Protein AF-A0A445BRF3-F1 (afdb_monomer_lite)

Foldseek 3Di:
DDDPDPDPQDDAPDKDQAPVRVVVVVVVNCVVLLFAWAKDDDPQQKIKTDGPCVVVPDPAMWIKHADVVRNMIGTNDGPDHDDDDNPPDPDDPPRPPDPDDPDD

pLDDT: mean 75.37, std 18.73, range [36.19, 93.56]

Organism: Arachis hypogaea (NCBI:txid3818)

Secondary structure (DSSP, 8-state):
-PPPPTTSS--TT-EESSHHHHHHHHHHHHHHHT--EEEEEETTTEEEEEETTGGGT---EEEEEEETTTTEEEEEEE-----PPPP-------TTT-------

Radius of gyration: 14.29 Å; chains: 1; bounding box: 42×25×34 Å

Sequence (104 aa):
MHAPEFPEYMNAGMEFSSRKVIIRAMKDYTIQRGVDYWVYETESLTFYAKCTQYESGCDWLIRVSMISRKYCCFIRRYNGSHTCTRATIFQDHSKLDSKQLQKQ

Structure (mmCIF, N/CA/C/O backbone):
data_AF-A0A445BRF3-F1
#
_entry.id   AF-A0A445BRF3-F1
#
loop_
_atom_site.group_PDB
_atom_site.id
_atom_site.type_symbol
_atom_site.label_atom_id
_atom_site.label_alt_id
_atom_site.label_comp_id
_atom_site.label_asym_id
_atom_site.label_entity_id
_atom_site.label_seq_id
_atom_site.pdbx_PDB_ins_code
_atom_site.Cartn_x
_atom_site.Cartn_y
_atom_site.Cartn_z
_atom_site.occupancy
_atom_site.B_iso_or_equiv
_atom_site.auth_seq_id
_atom_site.auth_comp_id
_atom_site.auth_asym_id
_atom_site.auth_atom_id
_atom_site.pdbx_PDB_model_num
ATOM 1 N N . MET A 1 1 ? -28.795 -4.971 -6.918 1.00 39.72 1 MET A N 1
ATOM 2 C CA . MET A 1 1 ? -27.659 -4.086 -6.585 1.00 39.72 1 MET A CA 1
ATOM 3 C C . MET A 1 1 ? -26.485 -4.543 -7.426 1.00 39.72 1 MET A C 1
ATOM 5 O O . MET A 1 1 ? -25.974 -5.626 -7.176 1.00 39.72 1 MET A O 1
ATOM 9 N N . HIS A 1 2 ? -26.136 -3.801 -8.475 1.00 41.16 2 HIS A N 1
ATOM 10 C CA . HIS A 1 2 ? -24.937 -4.102 -9.253 1.00 41.16 2 HIS A CA 1
ATOM 11 C C . HIS A 1 2 ? -23.728 -3.720 -8.401 1.00 41.16 2 HIS A C 1
ATOM 13 O O . HIS A 1 2 ? -23.607 -2.568 -7.986 1.00 41.16 2 HIS A O 1
ATOM 19 N N . ALA A 1 3 ? -22.898 -4.707 -8.064 1.00 37.81 3 ALA A N 1
ATOM 20 C CA . ALA A 1 3 ? -21.588 -4.439 -7.494 1.00 37.81 3 ALA A CA 1
ATOM 21 C C . ALA A 1 3 ? -20.808 -3.602 -8.523 1.00 37.81 3 ALA A C 1
ATOM 23 O O . ALA A 1 3 ? -20.827 -3.974 -9.699 1.00 37.81 3 ALA A O 1
ATOM 24 N N . PRO A 1 4 ? -20.183 -2.479 -8.133 1.00 42.81 4 PRO A N 1
ATOM 25 C CA . PRO A 1 4 ? -19.419 -1.676 -9.074 1.00 42.81 4 PRO A CA 1
ATOM 26 C C . PRO A 1 4 ? -18.320 -2.531 -9.699 1.00 42.81 4 PRO A C 1
ATOM 28 O O . PRO A 1 4 ? -17.679 -3.329 -9.005 1.00 42.81 4 PRO A O 1
ATOM 31 N N . GLU A 1 5 ? -18.118 -2.370 -11.005 1.00 40.66 5 GLU A N 1
ATOM 32 C CA . GLU A 1 5 ? -16.988 -2.968 -11.701 1.00 40.66 5 GLU A CA 1
ATOM 33 C C . GLU A 1 5 ? -15.686 -2.546 -11.008 1.00 40.66 5 GLU A C 1
ATOM 35 O O . GLU A 1 5 ? -15.547 -1.450 -10.466 1.00 40.66 5 GLU A O 1
ATOM 40 N N . PHE A 1 6 ? -14.747 -3.481 -10.959 1.00 49.75 6 PHE A N 1
ATOM 41 C CA . PHE A 1 6 ?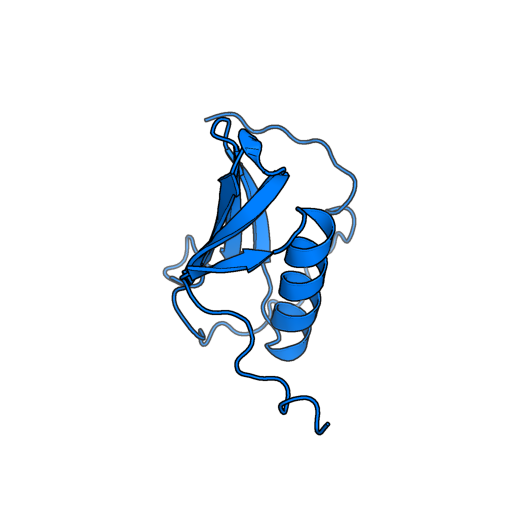 -13.666 -3.545 -9.984 1.00 49.75 6 PHE A CA 1
ATOM 42 C C . PHE A 1 6 ? -12.372 -2.796 -10.412 1.00 49.75 6 PHE A C 1
ATOM 44 O O . PHE A 1 6 ? -11.324 -3.434 -10.455 1.00 49.75 6 PHE A O 1
ATOM 51 N N . PRO A 1 7 ? -12.355 -1.476 -10.723 1.00 47.97 7 PRO A N 1
ATOM 52 C CA . PRO A 1 7 ? -11.093 -0.722 -10.649 1.00 47.97 7 PRO A CA 1
ATOM 53 C C . PRO A 1 7 ? -11.068 0.493 -9.702 1.00 47.97 7 PRO A C 1
ATOM 55 O O . PRO A 1 7 ? -9.993 1.072 -9.550 1.00 47.97 7 PRO A O 1
ATOM 58 N N . GLU A 1 8 ? -12.162 0.872 -9.029 1.00 55.00 8 GLU A N 1
ATOM 59 C CA . GLU A 1 8 ? -12.238 2.156 -8.288 1.00 55.00 8 GLU A CA 1
ATOM 60 C C . GLU A 1 8 ? -12.270 2.056 -6.746 1.00 55.00 8 GLU A C 1
ATOM 62 O O . GLU A 1 8 ? -12.490 3.052 -6.057 1.00 55.00 8 GLU A O 1
ATOM 67 N N . TYR A 1 9 ? -12.029 0.881 -6.153 1.00 63.97 9 TYR A N 1
ATOM 68 C CA . TYR A 1 9 ? -12.233 0.675 -4.707 1.00 63.97 9 TYR A CA 1
ATOM 69 C C . TYR A 1 9 ? -11.025 0.994 -3.803 1.00 63.97 9 TYR A C 1
ATOM 71 O O . TYR A 1 9 ? -11.112 0.772 -2.596 1.00 63.97 9 TYR A O 1
ATOM 79 N N . MET A 1 10 ? -9.892 1.475 -4.330 1.00 71.19 10 MET A N 1
ATOM 80 C CA . MET A 1 10 ? -8.749 1.895 -3.502 1.00 71.19 10 MET A CA 1
ATOM 81 C C . MET A 1 10 ? -8.377 3.348 -3.782 1.00 71.19 10 MET A C 1
ATOM 83 O O . MET A 1 10 ? -7.639 3.646 -4.714 1.00 71.19 10 MET A O 1
ATOM 87 N N . ASN A 1 11 ? -8.867 4.246 -2.931 1.00 82.19 11 ASN A N 1
ATOM 88 C CA . ASN A 1 11 ? -8.585 5.677 -2.969 1.00 82.19 11 ASN A CA 1
ATOM 89 C C . ASN A 1 11 ? -8.196 6.193 -1.582 1.00 82.19 11 ASN A C 1
ATOM 91 O O . ASN A 1 11 ? -8.579 5.629 -0.553 1.00 82.19 11 ASN A O 1
ATOM 95 N N . ALA A 1 12 ? -7.443 7.293 -1.546 1.00 85.94 12 ALA A N 1
ATOM 96 C CA . ALA A 1 12 ? -7.155 7.977 -0.292 1.00 85.94 12 ALA A CA 1
ATOM 97 C C . ALA A 1 12 ? -8.466 8.401 0.400 1.00 85.94 12 ALA A C 1
ATOM 99 O O . ALA A 1 12 ? -9.389 8.890 -0.242 1.00 85.94 12 ALA A O 1
ATOM 100 N N . GLY A 1 13 ? -8.545 8.189 1.712 1.00 87.56 13 GLY A N 1
ATOM 101 C CA . GLY A 1 13 ? -9.728 8.467 2.528 1.00 87.56 13 GLY A CA 1
ATOM 102 C C . GLY A 1 13 ? -10.660 7.274 2.750 1.00 87.56 13 GLY A C 1
ATOM 103 O O . GLY A 1 13 ? -11.496 7.340 3.645 1.00 87.56 13 GLY A O 1
ATOM 104 N N . MET A 1 14 ? -10.506 6.168 2.017 1.00 89.25 14 MET A N 1
ATOM 105 C CA . MET A 1 14 ? -11.339 4.981 2.237 1.00 89.25 14 MET A CA 1
ATOM 106 C C . MET A 1 14 ? -11.035 4.305 3.571 1.00 89.25 14 MET A C 1
ATOM 108 O O . MET A 1 14 ? -9.872 4.018 3.869 1.00 89.25 14 MET A O 1
ATOM 112 N N . GLU A 1 15 ? -12.091 4.028 4.338 1.00 90.50 15 GLU A N 1
ATOM 113 C CA . GLU A 1 15 ? -12.051 3.356 5.635 1.00 90.50 15 GLU A CA 1
ATOM 114 C C . GLU A 1 15 ? -12.450 1.880 5.506 1.00 90.50 15 GLU A C 1
ATOM 116 O O . GLU A 1 15 ? -13.343 1.506 4.750 1.00 90.50 15 GLU A O 1
ATOM 121 N N . PHE A 1 16 ? -11.788 1.034 6.284 1.00 89.25 16 PHE A N 1
ATOM 122 C CA . PHE A 1 16 ? -12.009 -0.398 6.366 1.00 89.25 16 PHE A CA 1
ATOM 123 C C . PHE A 1 16 ? -12.203 -0.782 7.825 1.00 89.25 16 PHE A C 1
ATOM 125 O O . PHE A 1 16 ? -11.483 -0.313 8.706 1.00 89.25 16 PHE A O 1
ATOM 132 N N . SER A 1 17 ? -13.136 -1.697 8.075 1.00 89.38 17 SER A N 1
ATOM 133 C CA . SER A 1 17 ? -13.515 -2.119 9.427 1.00 89.38 17 SER A CA 1
ATOM 134 C C . SER A 1 17 ? -12.416 -2.868 10.185 1.00 89.38 17 SER A C 1
ATOM 136 O O . SER A 1 17 ? -12.516 -3.037 11.396 1.00 89.38 17 SER A O 1
ATOM 138 N N . SER A 1 18 ? -11.378 -3.357 9.498 1.00 87.06 18 SER A N 1
ATOM 139 C CA . SER A 1 18 ? -10.243 -4.015 10.145 1.00 87.06 18 SER A CA 1
ATOM 140 C C . SER A 1 18 ? -9.013 -4.119 9.247 1.00 87.06 18 SER A C 1
ATOM 142 O O . SER A 1 18 ? -9.099 -4.074 8.014 1.00 87.06 18 SER A O 1
ATOM 144 N N . ARG A 1 19 ? -7.867 -4.403 9.885 1.00 85.50 19 ARG A N 1
ATOM 145 C CA . ARG A 1 19 ? -6.592 -4.694 9.210 1.00 85.50 19 ARG A CA 1
ATOM 146 C C . ARG A 1 19 ? -6.716 -5.858 8.225 1.00 85.50 19 ARG A C 1
ATOM 148 O O . ARG A 1 19 ? -6.147 -5.810 7.140 1.00 85.50 19 ARG A O 1
ATOM 155 N N . LYS A 1 20 ? -7.476 -6.901 8.577 1.00 87.00 20 LYS A N 1
ATOM 156 C CA . LYS A 1 20 ? -7.671 -8.071 7.706 1.00 87.00 20 LYS A CA 1
ATOM 157 C C . LYS A 1 20 ? -8.387 -7.698 6.407 1.00 87.00 20 LYS A C 1
ATOM 159 O O . LYS A 1 20 ? -7.976 -8.152 5.343 1.00 87.00 20 LYS A O 1
ATOM 164 N N . VAL A 1 21 ? -9.421 -6.858 6.493 1.00 89.25 21 VAL A N 1
ATOM 165 C CA . VAL A 1 21 ? -10.214 -6.449 5.323 1.00 89.25 21 VAL A CA 1
ATOM 166 C C . VAL A 1 21 ? -9.369 -5.605 4.372 1.00 89.25 21 VAL A C 1
ATOM 168 O O . VAL A 1 21 ? -9.337 -5.902 3.181 1.00 89.25 21 VAL A O 1
ATOM 171 N N . ILE A 1 22 ? -8.621 -4.619 4.879 1.00 87.44 22 ILE A N 1
ATOM 172 C CA . ILE A 1 22 ? -7.783 -3.785 4.007 1.00 87.44 22 ILE A CA 1
ATOM 173 C C . ILE A 1 22 ? -6.613 -4.564 3.389 1.00 87.44 22 ILE A C 1
ATOM 175 O O . ILE A 1 22 ? -6.278 -4.339 2.231 1.00 87.44 22 ILE A O 1
ATOM 179 N N . ILE A 1 23 ? -6.017 -5.521 4.112 1.00 86.19 23 ILE A N 1
ATOM 180 C CA . ILE A 1 23 ? -4.964 -6.382 3.550 1.00 86.19 23 ILE A CA 1
ATOM 181 C C . ILE A 1 23 ? -5.512 -7.232 2.403 1.00 86.19 23 ILE A C 1
ATOM 183 O O . ILE A 1 23 ? -4.840 -7.365 1.383 1.00 86.19 23 ILE A O 1
ATOM 187 N N . ARG A 1 24 ? 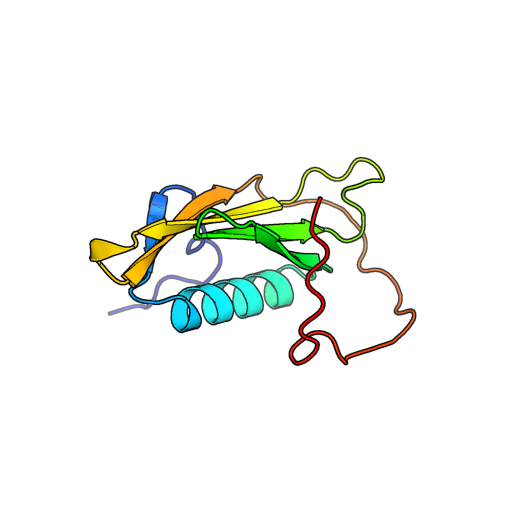-6.719 -7.791 2.548 1.00 87.88 24 ARG A N 1
ATOM 188 C CA . ARG A 1 24 ? -7.373 -8.535 1.467 1.00 87.88 24 ARG A CA 1
ATOM 189 C C . ARG A 1 24 ? -7.638 -7.631 0.262 1.00 87.88 24 ARG A C 1
ATOM 191 O O . ARG A 1 24 ? -7.212 -7.964 -0.834 1.00 87.88 24 ARG A O 1
ATOM 198 N N . ALA A 1 25 ? -8.233 -6.462 0.493 1.00 87.06 25 ALA A N 1
ATOM 199 C CA . ALA A 1 25 ? -8.522 -5.483 -0.552 1.00 87.06 25 ALA A CA 1
ATOM 200 C C . ALA A 1 25 ? -7.257 -5.061 -1.326 1.00 87.06 25 ALA A C 1
ATOM 202 O O . ALA A 1 25 ? -7.273 -5.036 -2.555 1.00 87.06 25 ALA A O 1
ATOM 203 N N . MET A 1 26 ? -6.148 -4.800 -0.621 1.00 85.62 26 MET A N 1
ATOM 204 C CA . MET A 1 26 ? -4.849 -4.503 -1.237 1.00 85.62 26 MET A CA 1
ATOM 205 C C . MET A 1 26 ? -4.302 -5.663 -2.062 1.00 85.62 26 MET A C 1
ATOM 207 O O . MET A 1 26 ? -3.772 -5.419 -3.136 1.00 85.62 26 MET A O 1
ATOM 211 N N . LYS A 1 27 ? -4.389 -6.904 -1.567 1.00 85.00 27 LYS A N 1
ATOM 212 C CA . LYS A 1 27 ? -3.904 -8.084 -2.300 1.00 85.00 27 LYS A CA 1
ATOM 213 C C . LYS A 1 27 ? -4.671 -8.283 -3.601 1.00 85.00 27 LYS A C 1
ATOM 215 O O . LYS A 1 27 ? -4.056 -8.465 -4.645 1.00 85.00 27 LYS A O 1
ATOM 220 N N . ASP A 1 28 ? -5.996 -8.216 -3.533 1.00 85.56 28 ASP A N 1
ATOM 221 C CA . ASP A 1 28 ? -6.851 -8.355 -4.712 1.00 85.56 28 ASP A CA 1
ATOM 222 C C . ASP A 1 28 ? -6.515 -7.247 -5.734 1.00 85.56 28 ASP A C 1
ATOM 224 O O . ASP A 1 28 ? -6.368 -7.516 -6.927 1.00 85.56 28 ASP A O 1
ATOM 228 N N . TYR A 1 29 ? -6.250 -6.030 -5.241 1.00 83.00 29 TYR A N 1
ATOM 229 C CA . TYR A 1 29 ? -5.899 -4.867 -6.058 1.00 83.00 29 TYR A CA 1
ATOM 230 C C . TYR A 1 29 ? -4.557 -5.050 -6.773 1.00 83.00 29 TYR A C 1
ATOM 232 O O . TYR A 1 29 ? -4.443 -4.833 -7.981 1.00 83.00 29 TYR A O 1
ATOM 240 N N . THR A 1 30 ? -3.520 -5.444 -6.032 1.00 81.88 30 THR A N 1
ATOM 241 C CA . THR A 1 30 ? -2.162 -5.582 -6.568 1.00 81.88 30 THR A CA 1
ATOM 242 C C . THR A 1 30 ? -2.043 -6.760 -7.522 1.00 81.88 30 THR A C 1
ATOM 244 O O . THR A 1 30 ? -1.360 -6.626 -8.534 1.00 81.88 30 THR A O 1
ATOM 247 N N . ILE A 1 31 ? -2.754 -7.868 -7.276 1.00 82.94 31 ILE A N 1
ATOM 248 C CA . ILE A 1 31 ? -2.841 -9.001 -8.210 1.00 82.94 31 ILE A CA 1
ATOM 249 C C . ILE A 1 31 ? -3.462 -8.551 -9.531 1.00 82.94 31 ILE A C 1
ATOM 251 O O . ILE A 1 31 ? -2.885 -8.793 -10.590 1.00 82.94 31 ILE A O 1
ATOM 255 N N . GLN A 1 32 ? -4.601 -7.858 -9.475 1.00 82.44 32 GLN A N 1
ATOM 256 C CA . GLN A 1 32 ? -5.294 -7.379 -10.671 1.00 82.44 32 GLN A CA 1
ATOM 257 C C . GLN A 1 32 ? -4.443 -6.396 -11.485 1.00 82.44 32 GLN A C 1
ATOM 259 O O . GLN A 1 32 ? -4.503 -6.382 -12.712 1.00 82.44 32 GLN A O 1
ATOM 264 N N . ARG A 1 33 ? -3.643 -5.568 -10.807 1.00 79.56 33 ARG A N 1
ATOM 265 C CA . ARG A 1 33 ? -2.760 -4.578 -11.438 1.00 79.56 33 ARG A CA 1
ATOM 266 C C . ARG A 1 33 ? -1.366 -5.116 -11.778 1.00 79.56 33 ARG A C 1
ATOM 268 O O . ARG A 1 33 ? -0.586 -4.384 -12.375 1.00 79.56 33 ARG A O 1
ATOM 275 N N . GLY A 1 34 ? -1.048 -6.360 -11.418 1.00 83.25 34 GLY A N 1
ATOM 276 C CA . GLY A 1 34 ? 0.264 -6.963 -11.664 1.00 83.25 34 GLY A CA 1
ATOM 277 C C . GLY A 1 34 ? 1.416 -6.297 -10.902 1.00 83.25 34 GLY A C 1
ATOM 278 O O . GLY A 1 34 ? 2.543 -6.303 -11.391 1.00 83.25 34 GLY A O 1
ATOM 279 N N . VAL A 1 35 ? 1.143 -5.718 -9.729 1.00 83.50 35 VAL A N 1
ATOM 280 C CA . VAL A 1 35 ? 2.135 -4.981 -8.935 1.00 83.50 35 VAL A CA 1
ATOM 281 C C . VAL A 1 35 ? 2.920 -5.931 -8.038 1.00 83.50 35 VAL A C 1
ATOM 283 O O . VAL A 1 35 ? 2.345 -6.552 -7.143 1.00 83.50 35 VAL A O 1
ATOM 286 N N . ASP A 1 36 ? 4.242 -5.965 -8.200 1.00 87.56 36 ASP A N 1
ATOM 287 C CA . ASP A 1 36 ? 5.139 -6.549 -7.202 1.00 87.56 36 ASP A CA 1
ATOM 288 C C . ASP A 1 36 ? 5.457 -5.520 -6.118 1.00 87.56 36 ASP A C 1
ATOM 290 O O . ASP A 1 36 ? 5.926 -4.409 -6.395 1.00 87.56 36 ASP A O 1
ATOM 294 N N . TYR A 1 37 ? 5.225 -5.896 -4.862 1.00 86.44 37 TYR A N 1
ATOM 295 C CA . TYR A 1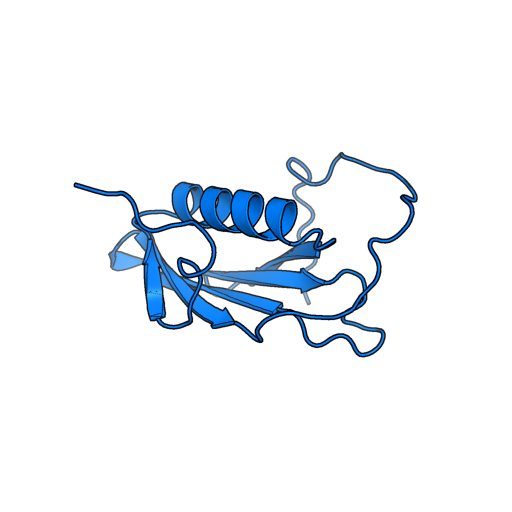 37 ? 5.364 -4.995 -3.725 1.00 86.44 37 TYR A CA 1
ATOM 296 C C . TYR A 1 37 ? 5.902 -5.699 -2.478 1.00 86.44 37 TYR A C 1
ATOM 298 O O . TYR A 1 37 ? 5.848 -6.921 -2.337 1.00 86.44 37 TYR A O 1
ATOM 306 N N . TRP A 1 38 ? 6.404 -4.898 -1.546 1.00 87.88 38 TRP A N 1
ATOM 307 C CA . TRP A 1 38 ? 6.735 -5.304 -0.184 1.00 87.88 38 TRP A CA 1
ATOM 308 C C . TRP A 1 38 ? 5.892 -4.508 0.809 1.00 87.88 38 TRP A C 1
ATOM 310 O O . TRP A 1 38 ? 5.452 -3.391 0.523 1.00 87.88 38 TRP A O 1
ATOM 320 N N . VAL A 1 39 ? 5.641 -5.112 1.971 1.00 88.75 39 VAL A N 1
ATOM 321 C CA . VAL A 1 39 ? 4.876 -4.503 3.062 1.00 88.75 39 VAL A CA 1
ATOM 322 C C . VAL A 1 39 ? 5.765 -4.364 4.281 1.00 88.75 39 VAL A C 1
ATOM 324 O O . VAL A 1 39 ? 6.488 -5.295 4.625 1.00 88.75 39 VAL A O 1
ATOM 327 N N . TYR A 1 40 ? 5.671 -3.226 4.957 1.00 86.81 40 TYR A N 1
ATOM 328 C CA . TYR A 1 40 ? 6.298 -3.015 6.257 1.00 86.81 40 TYR A CA 1
ATOM 329 C C . TYR A 1 40 ? 5.399 -2.171 7.156 1.00 86.81 40 TYR A C 1
ATOM 331 O O . TYR A 1 40 ? 4.607 -1.350 6.687 1.00 86.81 40 TYR A O 1
ATOM 339 N N . GLU A 1 41 ? 5.519 -2.394 8.459 1.00 86.81 41 GLU A N 1
ATOM 340 C CA . GLU A 1 41 ? 4.774 -1.693 9.501 1.00 86.81 41 GLU A CA 1
ATOM 341 C C . GLU A 1 41 ? 5.735 -0.795 10.284 1.00 86.81 41 GLU A C 1
ATOM 343 O O . GLU A 1 41 ? 6.851 -1.198 10.602 1.00 86.81 41 GLU A O 1
ATOM 348 N N . THR A 1 42 ? 5.314 0.434 10.571 1.00 81.44 42 THR A N 1
ATOM 349 C CA . THR A 1 42 ? 6.044 1.374 11.428 1.00 81.44 42 THR A CA 1
ATOM 350 C C . THR A 1 42 ? 5.449 1.363 12.833 1.00 81.44 42 THR A C 1
ATOM 352 O O . THR A 1 42 ? 4.271 1.049 13.003 1.00 81.44 42 THR A O 1
ATOM 355 N N . GLU A 1 43 ? 6.212 1.799 13.841 1.00 71.44 43 GLU A N 1
ATOM 356 C CA . GLU A 1 43 ? 5.783 1.782 15.255 1.00 71.44 43 GLU A CA 1
ATOM 357 C C . GLU A 1 43 ? 4.465 2.553 15.528 1.00 71.44 43 GLU A C 1
ATOM 359 O O . GLU A 1 43 ? 3.773 2.302 16.510 1.00 71.44 43 GLU A O 1
ATOM 364 N N . SER A 1 44 ? 4.060 3.451 14.626 1.00 76.56 44 SER A N 1
ATOM 365 C CA . SER A 1 44 ? 2.897 4.345 14.730 1.00 76.56 44 SER A CA 1
ATOM 366 C C . SER A 1 44 ? 1.575 3.809 14.141 1.00 76.56 44 SER A C 1
ATOM 368 O O . SER A 1 44 ? 0.773 4.587 13.615 1.00 76.56 44 SER A O 1
ATOM 370 N N . LEU A 1 45 ? 1.325 2.493 14.190 1.00 85.12 45 LEU A N 1
ATOM 371 C CA . LEU A 1 45 ? 0.121 1.853 13.618 1.00 85.12 45 LEU A CA 1
ATOM 372 C C . LEU A 1 45 ? -0.125 2.210 12.141 1.00 85.12 45 LEU A C 1
ATOM 374 O O . LEU A 1 45 ? -1.260 2.309 11.666 1.00 85.12 45 LEU A O 1
ATOM 378 N N . THR A 1 46 ? 0.954 2.476 11.421 1.00 88.75 46 THR A N 1
ATOM 379 C CA . THR A 1 46 ? 0.932 2.801 10.003 1.00 88.75 46 THR A CA 1
ATOM 380 C C . THR A 1 46 ? 1.688 1.699 9.293 1.00 88.75 46 THR A C 1
ATOM 382 O O . THR A 1 46 ? 2.735 1.262 9.760 1.00 88.75 46 THR A O 1
ATOM 385 N N . PHE A 1 47 ? 1.165 1.237 8.170 1.00 90.06 47 PHE A N 1
ATOM 386 C CA . PHE A 1 47 ? 1.899 0.326 7.309 1.00 90.06 47 PHE A CA 1
ATOM 387 C C . PHE A 1 47 ? 1.883 0.840 5.880 1.00 90.06 47 PHE A C 1
ATOM 389 O O . PHE A 1 47 ? 1.030 1.637 5.475 1.00 90.06 47 PHE A O 1
ATOM 396 N N . TYR A 1 48 ? 2.865 0.378 5.129 1.00 90.75 48 TYR A N 1
ATOM 397 C CA . TYR A 1 48 ? 3.090 0.770 3.756 1.00 90.75 48 TYR A CA 1
ATOM 398 C C . TYR A 1 48 ? 3.133 -0.476 2.888 1.00 90.75 48 TYR A C 1
ATOM 400 O O . TYR A 1 48 ? 3.728 -1.476 3.280 1.00 90.75 48 TYR A O 1
ATOM 408 N N . ALA A 1 49 ? 2.537 -0.388 1.707 1.00 90.69 49 ALA A N 1
ATOM 409 C CA . ALA A 1 49 ? 2.847 -1.247 0.578 1.00 90.69 49 ALA A CA 1
ATOM 410 C C . ALA A 1 49 ? 3.603 -0.395 -0.443 1.00 90.69 49 ALA A C 1
ATOM 412 O O . ALA A 1 49 ? 3.099 0.654 -0.842 1.00 90.69 49 ALA A O 1
ATOM 413 N N . LYS A 1 50 ? 4.807 -0.806 -0.833 1.00 91.62 50 LYS A N 1
ATOM 414 C CA . LYS A 1 50 ? 5.640 -0.098 -1.815 1.00 91.62 50 LYS A CA 1
ATOM 415 C C . LYS A 1 50 ? 6.037 -1.038 -2.934 1.00 91.62 50 LYS A C 1
ATOM 417 O O . LYS A 1 50 ? 6.270 -2.218 -2.677 1.00 91.62 50 LYS A O 1
ATOM 422 N N . CYS A 1 51 ? 6.155 -0.515 -4.150 1.00 90.56 51 CYS A N 1
ATOM 423 C CA . CYS A 1 51 ? 6.664 -1.306 -5.262 1.00 90.56 51 CYS A CA 1
ATOM 424 C C . CYS A 1 51 ? 8.083 -1.792 -4.937 1.00 90.56 51 CYS A C 1
ATOM 426 O O . CYS A 1 51 ? 8.867 -1.101 -4.282 1.00 90.56 51 CYS A O 1
ATOM 428 N N . THR A 1 52 ? 8.432 -2.989 -5.396 1.00 89.56 52 THR A N 1
ATOM 429 C CA . THR A 1 52 ? 9.799 -3.519 -5.274 1.00 89.56 52 THR A CA 1
ATOM 430 C C . THR A 1 52 ? 10.845 -2.612 -5.922 1.00 89.56 52 THR A C 1
ATOM 432 O O . THR A 1 52 ? 11.975 -2.573 -5.453 1.00 89.56 52 THR A O 1
ATOM 435 N N . GLN A 1 53 ? 10.457 -1.827 -6.928 1.00 89.19 53 GLN A N 1
ATOM 436 C CA . GLN A 1 53 ? 11.315 -0.862 -7.620 1.00 89.19 53 GLN A CA 1
ATOM 437 C C . GLN A 1 53 ? 11.215 0.562 -7.042 1.00 89.19 53 GLN A C 1
ATOM 439 O O . GLN A 1 53 ? 11.644 1.516 -7.690 1.00 89.19 53 GLN A O 1
ATOM 444 N N . TYR A 1 54 ? 10.641 0.740 -5.843 1.00 89.19 54 TYR A N 1
ATOM 445 C CA . TYR A 1 54 ? 10.455 2.068 -5.239 1.00 89.19 54 TYR A CA 1
ATOM 446 C C . TYR A 1 54 ? 11.783 2.826 -5.079 1.00 89.19 54 TYR A C 1
ATOM 448 O O . TYR A 1 54 ? 11.911 3.982 -5.469 1.00 89.19 54 TYR A O 1
ATOM 456 N N . GLU A 1 55 ? 12.817 2.136 -4.602 1.00 87.75 55 GLU A N 1
ATOM 457 C CA . GLU A 1 55 ? 14.162 2.708 -4.437 1.00 87.75 55 GLU A CA 1
ATOM 458 C C . GLU A 1 55 ? 14.877 2.966 -5.780 1.00 87.75 55 GLU A C 1
ATOM 460 O O . GLU A 1 55 ? 15.891 3.655 -5.828 1.00 87.75 55 GLU A O 1
ATOM 465 N N . SER A 1 56 ? 14.342 2.445 -6.888 1.00 89.00 56 SER A N 1
ATOM 466 C CA . SER A 1 56 ? 14.841 2.669 -8.252 1.00 89.00 56 SER A CA 1
ATOM 467 C C . SER A 1 56 ? 14.079 3.778 -8.989 1.00 89.00 56 SER A C 1
ATOM 469 O O . SER A 1 56 ? 14.204 3.904 -10.205 1.00 89.00 56 SER A O 1
ATOM 471 N N . GLY A 1 57 ? 13.287 4.579 -8.269 1.00 88.69 57 GLY A N 1
ATOM 472 C CA . GLY A 1 57 ? 12.560 5.727 -8.816 1.00 88.69 57 GLY A CA 1
ATOM 473 C C . GLY A 1 57 ? 11.075 5.483 -9.081 1.00 88.69 57 GLY A C 1
ATOM 474 O O . GLY A 1 57 ? 10.391 6.400 -9.531 1.00 88.69 57 GLY A O 1
ATOM 475 N N . CYS A 1 58 ? 10.543 4.293 -8.783 1.00 90.19 58 CYS A N 1
ATOM 476 C CA . CYS A 1 58 ? 9.095 4.106 -8.757 1.00 90.19 58 CYS A CA 1
ATOM 477 C C . CYS A 1 58 ? 8.496 4.808 -7.532 1.00 90.19 58 CYS A C 1
ATOM 479 O O . CYS A 1 58 ? 8.990 4.678 -6.419 1.00 90.19 58 CYS A O 1
ATOM 481 N N . ASP A 1 59 ? 7.385 5.509 -7.705 1.00 90.75 59 ASP A N 1
ATOM 482 C CA . ASP A 1 59 ? 6.699 6.204 -6.619 1.00 90.75 59 ASP A CA 1
ATOM 483 C C . ASP A 1 59 ? 5.440 5.469 -6.135 1.00 90.75 59 ASP A C 1
ATOM 485 O O . ASP A 1 59 ? 4.740 5.966 -5.248 1.00 90.75 59 ASP A O 1
ATOM 489 N N . TRP A 1 60 ? 5.151 4.275 -6.664 1.00 91.38 60 TRP A N 1
ATOM 490 C CA . TRP A 1 60 ? 3.973 3.507 -6.273 1.00 91.38 60 TRP A CA 1
ATOM 491 C C . TRP A 1 60 ? 4.029 3.14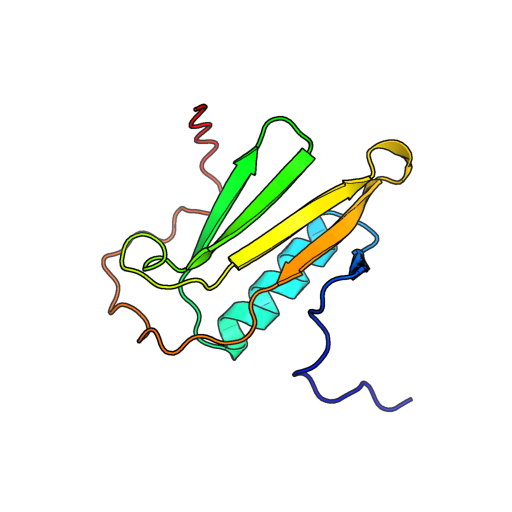0 -4.791 1.00 91.38 60 TRP A C 1
ATOM 493 O O . TRP A 1 60 ? 4.901 2.387 -4.337 1.00 91.38 60 TRP A O 1
ATOM 503 N N . LEU A 1 61 ? 3.061 3.662 -4.039 1.00 91.50 61 LEU A N 1
ATOM 504 C CA . LEU A 1 61 ? 2.884 3.354 -2.631 1.00 91.50 61 LEU A CA 1
ATOM 505 C C . LEU A 1 61 ? 1.413 3.416 -2.225 1.00 91.50 61 LEU A C 1
ATOM 507 O O . LEU A 1 61 ? 0.649 4.267 -2.693 1.00 91.50 61 LEU A O 1
ATOM 511 N N . ILE A 1 62 ? 1.058 2.571 -1.264 1.00 91.94 62 ILE A N 1
ATOM 512 C CA . ILE A 1 62 ? -0.157 2.683 -0.461 1.00 91.94 62 ILE A CA 1
ATOM 513 C C . ILE A 1 62 ? 0.280 2.864 0.990 1.00 91.94 62 ILE A C 1
ATOM 515 O O . ILE A 1 62 ? 0.975 2.015 1.545 1.00 91.94 62 ILE A O 1
ATOM 519 N N . ARG A 1 63 ? -0.128 3.968 1.618 1.00 93.56 63 ARG A N 1
ATOM 520 C CA . ARG A 1 63 ? 0.057 4.211 3.053 1.00 93.56 63 ARG A CA 1
ATOM 521 C C . ARG A 1 63 ? -1.275 4.020 3.749 1.00 93.56 63 ARG A C 1
ATOM 523 O O . ARG A 1 63 ? -2.239 4.712 3.422 1.00 93.56 63 ARG A O 1
ATOM 530 N N . VAL A 1 64 ? -1.303 3.169 4.761 1.00 92.12 64 VAL A N 1
ATOM 531 C CA . VAL A 1 64 ? -2.478 2.928 5.595 1.00 92.12 64 VAL A CA 1
ATOM 532 C C . VAL A 1 64 ? -2.168 3.314 7.028 1.00 92.12 64 VAL A C 1
ATOM 534 O O . VAL A 1 64 ? -1.109 2.969 7.541 1.00 92.12 64 VAL A O 1
ATOM 537 N N . SER A 1 65 ? -3.109 3.981 7.691 1.00 92.19 65 SER A N 1
ATOM 538 C CA . SER A 1 65 ? -3.061 4.184 9.140 1.00 92.19 65 SER A CA 1
ATOM 539 C C . SER A 1 65 ? -4.222 3.473 9.823 1.00 92.19 65 SER A C 1
ATOM 541 O O . SER A 1 65 ? -5.347 3.479 9.322 1.00 92.19 65 SER A O 1
ATOM 543 N N . MET A 1 66 ? -3.959 2.897 10.993 1.00 88.94 66 MET A N 1
ATOM 544 C CA . MET A 1 66 ? -5.003 2.416 11.892 1.00 88.94 66 MET A CA 1
ATOM 545 C C . MET A 1 66 ? -5.519 3.561 12.763 1.00 88.94 66 MET A C 1
ATOM 547 O O . MET A 1 66 ? -4.752 4.393 13.251 1.00 88.94 66 MET A O 1
ATOM 551 N N . ILE A 1 67 ? -6.817 3.546 13.041 1.00 84.69 67 ILE A N 1
ATOM 552 C CA . ILE A 1 67 ? -7.437 4.350 14.090 1.00 84.69 67 ILE A CA 1
ATOM 553 C C . ILE A 1 67 ? -7.526 3.463 15.332 1.00 84.69 67 ILE A C 1
ATOM 555 O O . ILE A 1 67 ? -8.439 2.647 15.450 1.00 84.69 67 ILE A O 1
ATOM 559 N N . SER A 1 68 ? -6.584 3.626 16.266 1.00 75.31 68 SER A N 1
ATOM 560 C CA . SER A 1 68 ? -6.455 2.776 17.464 1.00 75.31 68 SER A CA 1
ATOM 561 C C . SER A 1 68 ? -7.759 2.602 18.247 1.00 75.31 68 SER A C 1
ATOM 563 O O . SER A 1 68 ? -8.062 1.504 18.693 1.00 75.31 68 SER A O 1
ATOM 565 N N . ARG A 1 69 ? -8.568 3.661 18.364 1.00 80.44 69 ARG A N 1
ATOM 566 C CA . ARG A 1 69 ? -9.831 3.643 19.122 1.00 80.44 69 ARG A CA 1
ATOM 567 C C . ARG A 1 69 ? -10.970 2.873 18.449 1.00 80.44 69 ARG A C 1
ATOM 569 O O . ARG A 1 69 ? -11.874 2.430 19.143 1.00 80.44 69 ARG A O 1
ATOM 576 N N . LYS A 1 70 ? -10.964 2.764 17.117 1.00 78.75 70 LYS A N 1
ATOM 577 C CA . LYS A 1 70 ? -12.047 2.128 16.342 1.00 78.75 70 LYS A CA 1
ATOM 578 C C . LY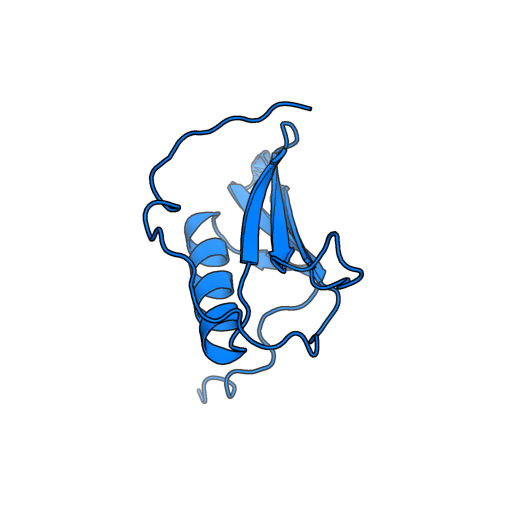S A 1 70 ? -11.654 0.765 15.772 1.00 78.75 70 LYS A C 1
ATOM 580 O O . LYS A 1 70 ? -12.502 0.086 15.215 1.00 78.75 70 LYS A O 1
ATOM 585 N N . TYR A 1 71 ? -10.371 0.398 15.851 1.00 80.25 71 TYR A N 1
ATOM 586 C CA . TYR A 1 71 ? -9.776 -0.740 15.135 1.00 80.25 71 TYR A CA 1
ATOM 587 C C . TYR A 1 71 ? -9.966 -0.706 13.604 1.00 80.25 71 TYR A C 1
ATOM 589 O O . TYR A 1 71 ? -9.624 -1.667 12.912 1.00 80.25 71 TYR A O 1
ATOM 597 N N . CYS A 1 72 ? -10.426 0.427 13.067 1.00 87.31 72 CYS A N 1
ATOM 598 C CA . CYS A 1 72 ? -10.549 0.680 11.641 1.00 87.31 72 CYS A CA 1
ATOM 599 C C . CYS A 1 72 ? -9.204 1.070 11.022 1.00 87.31 72 CYS A C 1
ATOM 601 O O . CYS A 1 72 ? -8.292 1.558 11.696 1.00 87.31 72 CYS A O 1
ATOM 603 N N . CYS A 1 73 ? -9.102 0.901 9.712 1.00 89.00 73 CYS A N 1
ATOM 604 C CA . CYS A 1 73 ? -7.957 1.299 8.902 1.00 89.00 73 CYS A CA 1
ATOM 605 C C . CYS A 1 73 ? -8.418 2.275 7.843 1.00 89.00 73 CYS A C 1
ATOM 607 O O . CYS A 1 73 ? -9.540 2.160 7.371 1.00 89.00 73 CYS A O 1
ATOM 609 N N . PHE A 1 74 ? -7.545 3.159 7.386 1.00 90.69 74 PHE A N 1
ATOM 610 C CA . PHE A 1 74 ? -7.853 3.954 6.210 1.00 90.69 74 PHE A CA 1
ATOM 611 C C . PHE A 1 74 ? -6.624 4.249 5.374 1.00 90.69 74 PHE A C 1
ATOM 613 O O . PHE A 1 74 ? -5.500 4.343 5.881 1.00 90.69 74 PHE A O 1
ATOM 620 N N . ILE A 1 75 ? -6.855 4.401 4.075 1.00 91.50 75 ILE A N 1
ATOM 621 C CA . ILE A 1 75 ? -5.811 4.749 3.118 1.00 91.50 75 ILE A CA 1
ATOM 622 C C . ILE A 1 75 ? -5.490 6.230 3.302 1.00 91.50 75 ILE A C 1
ATOM 624 O O . ILE A 1 75 ? -6.293 7.107 2.998 1.00 91.50 75 ILE A O 1
ATOM 628 N N . ARG A 1 76 ? -4.296 6.520 3.812 1.00 92.12 76 ARG A N 1
ATOM 629 C CA . ARG A 1 76 ? -3.772 7.883 3.956 1.00 92.12 76 ARG A CA 1
ATOM 630 C C . ARG A 1 76 ? -3.283 8.447 2.636 1.00 92.12 76 ARG A C 1
ATOM 632 O O . ARG A 1 76 ? -3.426 9.639 2.396 1.00 92.12 76 ARG A O 1
ATOM 639 N N . ARG A 1 77 ? -2.627 7.609 1.835 1.00 92.12 77 ARG A N 1
ATOM 640 C CA . ARG A 1 77 ? -2.009 8.005 0.571 1.00 92.12 77 ARG A CA 1
ATOM 641 C C . ARG A 1 77 ? -2.030 6.836 -0.393 1.00 92.12 77 ARG A C 1
ATOM 643 O O . ARG A 1 77 ? -1.742 5.709 0.005 1.00 92.12 77 ARG A O 1
ATOM 650 N N . TYR A 1 78 ? -2.323 7.149 -1.642 1.00 89.94 78 TYR A N 1
ATOM 651 C CA . TYR A 1 78 ? -2.211 6.250 -2.772 1.00 89.94 78 TYR A CA 1
ATOM 652 C C . TYR A 1 78 ? -1.717 7.068 -3.967 1.00 89.94 78 TYR A C 1
ATOM 654 O O . TYR A 1 78 ? -2.311 8.098 -4.276 1.00 89.94 78 TYR A O 1
ATOM 662 N N . ASN A 1 79 ? -0.615 6.643 -4.586 1.00 87.44 79 ASN A N 1
ATOM 663 C CA . ASN A 1 79 ? 0.033 7.389 -5.673 1.00 87.44 79 ASN A CA 1
ATOM 664 C C . ASN A 1 79 ? -0.448 6.995 -7.081 1.00 87.44 79 ASN A C 1
ATOM 666 O O . ASN A 1 79 ? 0.108 7.466 -8.062 1.00 87.44 79 ASN A O 1
ATOM 670 N N . GLY A 1 80 ? -1.496 6.179 -7.207 1.00 80.88 80 GLY A N 1
ATOM 671 C CA . GLY A 1 80 ? -2.007 5.791 -8.522 1.00 80.88 80 GLY A CA 1
ATOM 672 C C . GLY A 1 80 ? -1.290 4.578 -9.119 1.00 80.88 80 GLY A C 1
ATOM 673 O O . GLY A 1 80 ? -0.637 3.805 -8.418 1.00 80.88 80 GLY A O 1
ATOM 674 N N . SER A 1 81 ? -1.477 4.373 -10.422 1.00 77.62 81 SER A N 1
ATOM 675 C CA . SER A 1 81 ? -0.811 3.319 -11.193 1.00 77.62 81 SER A CA 1
ATOM 676 C C . SER A 1 81 ? 0.665 3.633 -11.432 1.00 77.62 81 SER A C 1
ATOM 678 O O . SER A 1 81 ? 1.063 4.791 -11.447 1.00 77.62 81 SER A O 1
ATOM 680 N N . HIS A 1 82 ? 1.451 2.602 -11.724 1.00 82.19 82 HIS A N 1
ATOM 681 C CA . HIS A 1 82 ? 2.849 2.717 -12.137 1.00 82.19 82 HIS A CA 1
ATOM 682 C C . HIS A 1 82 ? 3.117 1.822 -13.348 1.00 82.19 82 HIS A C 1
ATOM 684 O O . HIS A 1 82 ? 2.299 0.965 -13.679 1.00 82.19 82 HIS A O 1
ATOM 690 N N . THR A 1 83 ? 4.255 2.027 -14.008 1.00 80.38 83 THR A N 1
ATOM 691 C CA . THR A 1 83 ? 4.637 1.327 -15.247 1.00 80.38 83 THR A CA 1
ATOM 692 C C . THR A 1 83 ? 5.720 0.271 -15.037 1.00 80.38 83 THR A C 1
ATOM 694 O O . THR A 1 83 ? 6.276 -0.231 -16.011 1.00 80.38 83 THR A O 1
ATOM 697 N N . CYS A 1 84 ? 6.053 -0.073 -13.788 1.00 82.75 84 CYS A N 1
ATOM 698 C CA . CYS A 1 84 ? 7.092 -1.066 -13.540 1.00 82.75 84 CYS A CA 1
ATOM 699 C C . CYS A 1 84 ? 6.664 -2.419 -14.096 1.00 82.75 84 CYS A C 1
ATOM 701 O O . CYS A 1 84 ? 5.600 -2.940 -13.762 1.00 82.75 84 CYS A O 1
ATOM 703 N N . THR A 1 85 ? 7.534 -3.015 -14.901 1.00 70.50 85 THR A N 1
ATOM 704 C CA . THR A 1 85 ? 7.361 -4.389 -15.347 1.00 70.50 85 THR A CA 1
ATOM 705 C C . THR A 1 85 ? 7.455 -5.312 -14.139 1.00 70.50 85 THR A C 1
ATOM 707 O O . THR A 1 85 ? 8.362 -5.157 -13.313 1.00 70.50 85 THR A O 1
ATOM 710 N N . ARG A 1 86 ? 6.526 -6.269 -14.038 1.00 67.19 86 ARG A N 1
ATOM 711 C CA . ARG A 1 86 ? 6.571 -7.326 -13.025 1.00 67.19 86 ARG A CA 1
ATOM 712 C C . ARG A 1 86 ? 7.953 -7.972 -13.073 1.00 67.19 86 ARG A C 1
ATOM 714 O O . ARG A 1 86 ? 8.387 -8.398 -14.145 1.00 67.19 86 ARG A O 1
ATOM 721 N N . ALA A 1 87 ? 8.668 -7.970 -11.956 1.00 59.06 87 ALA A N 1
ATOM 722 C CA . ALA A 1 87 ? 9.999 -8.541 -11.919 1.00 59.06 87 ALA A CA 1
ATOM 723 C C . ALA A 1 87 ? 9.857 -10.042 -12.192 1.00 59.06 87 ALA A C 1
ATOM 725 O O . ALA A 1 87 ? 9.053 -10.728 -11.556 1.00 59.06 87 ALA A O 1
ATOM 726 N N . THR A 1 88 ? 10.613 -10.566 -13.155 1.00 48.44 88 THR A N 1
ATOM 727 C CA . THR A 1 88 ? 10.726 -12.008 -13.370 1.00 48.44 88 THR A CA 1
ATOM 728 C C . THR A 1 88 ? 11.438 -12.588 -12.150 1.00 48.44 88 THR A C 1
ATOM 730 O O . THR A 1 88 ? 12.658 -12.580 -12.077 1.00 48.44 88 THR A O 1
ATOM 733 N N . ILE A 1 89 ? 10.638 -12.944 -11.145 1.00 49.22 89 ILE A N 1
ATOM 734 C CA . ILE A 1 89 ? 10.917 -13.714 -9.932 1.00 49.22 89 ILE A CA 1
ATOM 735 C C . ILE A 1 89 ? 12.396 -14.108 -9.782 1.00 49.22 89 ILE A C 1
ATOM 737 O O . ILE A 1 89 ? 12.856 -15.051 -10.422 1.00 49.22 89 ILE A O 1
ATOM 741 N N . PHE A 1 90 ? 13.096 -13.489 -8.830 1.00 37.12 90 PHE A N 1
ATOM 742 C CA . PHE A 1 90 ? 13.933 -14.297 -7.947 1.00 37.12 90 PHE A CA 1
ATOM 743 C C . PHE A 1 90 ? 13.103 -14.578 -6.693 1.00 37.12 90 PHE A C 1
ATOM 745 O O . PHE A 1 90 ? 12.616 -13.659 -6.033 1.00 37.12 90 PHE A O 1
ATOM 752 N N . GLN A 1 91 ? 12.853 -15.867 -6.474 1.00 44.06 91 GLN A N 1
ATOM 753 C CA . GLN A 1 91 ? 12.010 -16.450 -5.430 1.00 44.06 91 GLN A CA 1
ATOM 754 C C . GLN A 1 91 ? 12.453 -15.941 -4.046 1.00 44.06 91 GLN A C 1
ATOM 756 O O . GLN A 1 91 ? 13.635 -15.731 -3.807 1.00 44.06 91 GLN A O 1
ATOM 761 N N . ASP A 1 92 ? 11.547 -15.627 -3.126 1.00 40.59 92 ASP A N 1
ATOM 762 C CA . ASP A 1 92 ? 10.952 -16.642 -2.258 1.00 40.59 92 ASP A CA 1
ATOM 763 C C . ASP A 1 92 ? 9.575 -16.184 -1.725 1.00 40.59 92 ASP A C 1
ATOM 765 O O . ASP A 1 92 ? 9.375 -15.024 -1.345 1.00 40.59 92 ASP A O 1
ATOM 769 N N . HIS A 1 93 ? 8.602 -17.097 -1.718 1.00 46.16 93 HIS A N 1
ATOM 770 C CA . HIS A 1 93 ? 7.191 -16.845 -1.390 1.00 46.16 93 HIS A CA 1
ATOM 771 C C . HIS A 1 93 ? 6.886 -16.885 0.123 1.00 46.16 93 HIS A C 1
ATOM 773 O O . HIS A 1 93 ? 5.741 -17.068 0.531 1.00 46.16 93 HIS A O 1
ATOM 779 N N . SER A 1 94 ? 7.871 -16.642 0.986 1.00 48.16 94 SER A N 1
ATOM 780 C CA . SER A 1 94 ? 7.745 -16.746 2.450 1.00 48.16 94 SER A CA 1
ATOM 781 C C . SER A 1 94 ? 7.258 -15.465 3.167 1.00 48.16 94 SER A C 1
ATOM 783 O O . SER A 1 94 ? 7.239 -15.391 4.396 1.00 48.16 94 SER A O 1
ATOM 785 N N . LYS A 1 95 ? 6.800 -14.434 2.443 1.00 55.31 95 LYS A N 1
ATOM 786 C CA . LYS A 1 95 ? 6.619 -13.074 3.007 1.00 55.31 95 LYS A CA 1
ATOM 787 C C . LYS A 1 95 ? 5.316 -12.797 3.771 1.00 55.31 95 LYS A C 1
ATOM 789 O O . LYS A 1 95 ? 5.056 -11.643 4.104 1.00 55.31 95 LYS A O 1
ATOM 794 N N . LEU A 1 96 ? 4.485 -13.803 4.049 1.00 49.81 96 LEU A N 1
ATOM 795 C CA . LEU A 1 96 ? 3.285 -13.609 4.880 1.00 49.81 96 LEU A CA 1
ATOM 796 C C . LEU A 1 96 ? 3.452 -14.042 6.342 1.00 49.81 96 LEU A C 1
ATOM 798 O O . LEU A 1 96 ? 2.669 -13.568 7.161 1.00 49.81 96 LEU A O 1
ATOM 802 N N . ASP A 1 97 ? 4.484 -14.829 6.677 1.00 46.81 97 ASP A N 1
ATOM 803 C CA . ASP A 1 97 ? 4.689 -15.344 8.043 1.00 46.81 97 ASP A CA 1
ATOM 804 C C . ASP A 1 97 ? 5.970 -14.863 8.743 1.00 46.81 97 ASP A C 1
ATOM 806 O O . ASP A 1 97 ? 6.115 -15.051 9.954 1.00 46.81 97 ASP A O 1
ATOM 810 N N . SER A 1 98 ? 6.905 -14.192 8.061 1.00 39.78 98 SER A N 1
ATOM 811 C CA . SER A 1 98 ? 8.118 -13.743 8.751 1.00 39.78 98 SER A CA 1
ATOM 812 C C . SER A 1 98 ? 7.877 -12.440 9.521 1.00 39.78 98 SER A C 1
ATOM 814 O O . SER A 1 98 ? 7.864 -11.347 8.949 1.00 39.78 98 SER A O 1
ATOM 816 N N . LYS A 1 99 ? 7.766 -12.551 10.849 1.00 46.16 99 LYS A N 1
ATOM 817 C CA . LYS A 1 99 ? 8.063 -11.460 11.788 1.00 46.16 99 LYS A CA 1
ATOM 818 C C . LYS A 1 99 ? 9.522 -11.027 11.599 1.00 46.16 99 LYS A C 1
ATOM 820 O O . LYS A 1 99 ? 10.412 -11.520 12.280 1.00 46.16 99 LYS A O 1
ATOM 825 N N . GLN A 1 100 ? 9.778 -10.115 10.674 1.00 38.97 100 GLN A N 1
ATOM 826 C CA . GLN A 1 100 ? 11.056 -9.418 10.567 1.00 38.97 100 GLN A CA 1
ATOM 827 C C . GLN A 1 100 ? 10.774 -7.944 10.837 1.00 38.97 100 GLN A C 1
ATOM 829 O O . GLN A 1 100 ? 10.416 -7.167 9.957 1.00 38.97 100 GLN A O 1
ATOM 834 N N . LEU A 1 101 ? 10.860 -7.600 12.121 1.00 45.12 101 LEU A N 1
ATOM 835 C CA . LEU A 1 101 ? 10.941 -6.226 12.588 1.00 45.12 101 LEU A CA 1
ATOM 836 C C . LEU A 1 101 ? 12.305 -5.681 12.155 1.00 45.12 101 LEU A C 1
ATOM 838 O O . LEU A 1 101 ? 13.296 -5.897 12.847 1.00 45.12 101 LEU A O 1
ATOM 842 N N . GLN A 1 102 ? 12.369 -4.976 11.028 1.00 36.62 102 GLN A N 1
ATOM 843 C CA . GLN A 1 102 ? 13.435 -4.001 10.829 1.00 36.62 102 GLN A CA 1
ATOM 844 C C . GLN A 1 102 ? 12.949 -2.670 11.393 1.00 36.62 102 GLN A C 1
ATOM 846 O O . GLN A 1 102 ? 12.129 -1.975 10.794 1.00 36.62 102 GLN A O 1
ATOM 851 N N . LYS A 1 103 ? 13.426 -2.371 12.605 1.00 36.19 103 LYS A N 1
ATOM 852 C CA . LYS A 1 103 ? 13.402 -1.022 13.162 1.00 36.19 103 LYS A CA 1
ATOM 853 C C . LYS A 1 103 ? 14.412 -0.175 12.394 1.00 36.19 103 LYS A C 1
ATOM 855 O O . LYS A 1 103 ? 15.534 -0.628 12.170 1.00 36.19 103 LYS A O 1
ATOM 860 N N . GLN A 1 104 ? 13.982 1.017 12.003 1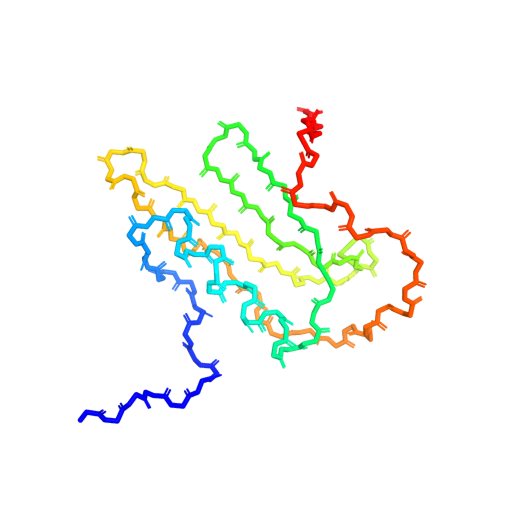.00 38.41 104 GLN A N 1
ATOM 861 C CA . GLN A 1 104 ? 14.866 2.115 11.636 1.00 38.41 104 GLN A CA 1
ATOM 862 C C . GLN A 1 104 ? 15.072 2.984 12.874 1.00 38.41 104 GLN A C 1
ATOM 864 O O . GLN A 1 104 ? 14.087 3.122 13.637 1.00 38.41 104 GLN A O 1
#

InterPro domains:
  IPR004332 Transposase, MuDR, plant [PF03108] (10-68)